Protein AF-A0AAX3ZAY8-F1 (afdb_monomer_lite)

Secondary structure (DSSP, 8-state):
------HHHHHHHHHHHHHHHHHHHHHHHHHHHH-HHHHHHTTTS-HHHHHHHHHHHHH-TTS--HHHHHHIIIIIHHHHHHHHHHHHHHHHHHHHHHHHHTT--S--

Structure (mmCIF, N/CA/C/O backbone):
data_AF-A0AAX3ZAY8-F1
#
_entry.id   AF-A0AAX3ZAY8-F1
#
loop_
_atom_site.group_PDB
_atom_site.id
_atom_site.type_symbol
_atom_site.label_atom_id
_atom_site.label_alt_id
_atom_site.label_comp_id
_atom_site.label_asym_id
_atom_site.label_entity_id
_atom_site.label_seq_id
_atom_site.pdbx_PDB_ins_code
_atom_site.Cartn_x
_atom_site.Cartn_y
_atom_site.Cartn_z
_atom_site.occupancy
_atom_site.B_iso_or_equiv
_atom_site.auth_seq_id
_atom_site.auth_comp_id
_atom_site.auth_asym_id
_atom_site.auth_atom_id
_atom_site.pdbx_PDB_model_num
ATOM 1 N N . MET A 1 1 ? -13.758 12.996 41.500 1.00 39.00 1 MET A N 1
ATOM 2 C CA . MET A 1 1 ? -14.448 12.562 40.271 1.00 39.00 1 MET A CA 1
ATOM 3 C C . MET A 1 1 ? -13.373 12.350 39.227 1.00 39.00 1 MET A C 1
ATOM 5 O O . MET A 1 1 ? -12.656 13.285 38.903 1.00 39.00 1 MET A O 1
ATOM 9 N N . SER A 1 2 ? -13.135 11.085 38.893 1.00 45.31 2 SER A N 1
ATOM 10 C CA . SER A 1 2 ? -12.084 10.637 37.980 1.00 45.31 2 SER A CA 1
ATOM 11 C C . SER A 1 2 ? -12.571 10.858 36.553 1.00 45.31 2 SER A C 1
ATOM 13 O O . SER A 1 2 ? -13.205 9.972 35.984 1.00 45.31 2 SER A O 1
ATOM 15 N N . GLU A 1 3 ? -12.333 12.048 36.005 1.00 51.12 3 GLU A N 1
ATOM 16 C CA . GLU A 1 3 ? -12.642 12.336 34.606 1.00 51.12 3 GLU A CA 1
ATOM 17 C C . GLU A 1 3 ? -11.683 11.516 33.732 1.00 51.12 3 GLU A C 1
ATOM 19 O O . GLU A 1 3 ? -10.467 11.724 33.715 1.00 51.12 3 GLU A O 1
ATOM 24 N N . ASN A 1 4 ? -12.251 10.511 33.080 1.00 51.59 4 ASN A N 1
ATOM 25 C CA . ASN A 1 4 ? -11.595 9.522 32.247 1.00 51.59 4 ASN A CA 1
ATOM 26 C C . ASN A 1 4 ? -10.958 10.204 31.018 1.00 51.59 4 ASN A C 1
ATOM 28 O O . ASN A 1 4 ? -11.603 10.363 29.989 1.00 51.59 4 ASN A O 1
ATOM 32 N N . ARG A 1 5 ? -9.695 10.639 31.128 1.00 52.94 5 ARG A N 1
ATOM 33 C CA . ARG A 1 5 ? -8.907 11.291 30.057 1.00 52.94 5 ARG A CA 1
ATOM 34 C C . ARG A 1 5 ? -8.195 10.279 29.136 1.00 52.94 5 ARG A C 1
ATOM 36 O O . ARG A 1 5 ? -7.112 10.546 28.632 1.00 52.94 5 ARG A O 1
ATOM 43 N N . LEU A 1 6 ? -8.777 9.091 28.986 1.00 55.34 6 LEU A N 1
ATOM 44 C CA . LEU A 1 6 ? -8.315 8.013 28.106 1.00 55.34 6 LEU A CA 1
ATOM 45 C C . LEU A 1 6 ? -8.835 8.045 26.638 1.00 55.34 6 LEU A C 1
ATOM 47 O O . LEU A 1 6 ? -8.217 7.346 25.838 1.00 55.34 6 LEU A O 1
ATOM 51 N N . PRO A 1 7 ? -9.877 8.813 26.226 1.00 57.09 7 PRO A N 1
ATOM 52 C CA . PRO A 1 7 ? -10.376 8.775 24.840 1.00 57.09 7 PRO A CA 1
ATOM 53 C C . PRO A 1 7 ? -9.385 9.294 23.784 1.00 57.09 7 PRO A C 1
ATOM 55 O O . PRO A 1 7 ? -9.163 8.623 22.783 1.00 57.09 7 PRO A O 1
ATOM 58 N N . ASP A 1 8 ? -8.724 10.432 24.031 1.00 60.72 8 ASP A N 1
ATOM 59 C CA . ASP A 1 8 ? -7.884 11.101 23.016 1.00 60.72 8 ASP A CA 1
ATOM 60 C C . ASP A 1 8 ? -6.676 10.264 22.566 1.00 60.72 8 ASP A C 1
ATOM 62 O O . ASP A 1 8 ? -6.261 10.318 21.411 1.00 60.72 8 ASP A O 1
ATOM 66 N N . TYR A 1 9 ? -6.091 9.461 23.461 1.00 65.44 9 TYR A N 1
ATOM 67 C CA . TYR A 1 9 ? -4.907 8.670 23.117 1.00 65.44 9 TYR A CA 1
ATOM 68 C C . TYR A 1 9 ? -5.226 7.581 22.087 1.00 65.44 9 TYR A C 1
ATOM 70 O O . TYR A 1 9 ? -4.458 7.366 21.151 1.00 65.44 9 TYR A O 1
ATOM 78 N N . LEU A 1 10 ? -6.371 6.914 22.239 1.00 67.88 10 LEU A N 1
ATOM 79 C CA . LEU A 1 10 ? -6.812 5.879 21.307 1.00 67.88 10 LEU A CA 1
ATOM 80 C C . LEU A 1 10 ? -7.098 6.460 19.919 1.00 67.88 10 LEU A C 1
ATOM 82 O O . LEU A 1 10 ? -6.737 5.826 18.928 1.00 67.88 10 LEU A O 1
ATOM 86 N N . ASP A 1 11 ? -7.661 7.664 19.844 1.00 73.69 11 ASP A N 1
ATOM 87 C CA . ASP A 1 11 ? -7.956 8.331 18.573 1.00 73.69 11 ASP A CA 1
ATOM 88 C C . ASP A 1 11 ? -6.677 8.768 17.845 1.00 73.69 11 ASP A C 1
ATOM 90 O O . ASP A 1 11 ? -6.532 8.546 16.641 1.00 73.69 11 ASP A O 1
ATOM 94 N N . HIS A 1 12 ? -5.689 9.304 18.567 1.00 77.88 12 HIS A N 1
ATOM 95 C CA . HIS A 1 12 ? -4.408 9.688 17.965 1.00 77.88 12 HIS A CA 1
ATOM 96 C C . HIS A 1 12 ? -3.610 8.491 17.441 1.00 77.88 12 HIS A C 1
ATOM 98 O O . HIS A 1 12 ? -2.998 8.580 16.373 1.00 77.88 12 HIS A O 1
ATOM 104 N N . ILE A 1 13 ? -3.619 7.366 18.162 1.00 81.12 13 ILE A N 1
ATOM 105 C CA . ILE A 1 13 ? -2.938 6.144 17.717 1.00 81.12 13 ILE A CA 1
ATOM 106 C C . ILE A 1 13 ? -3.626 5.566 16.480 1.00 81.12 13 ILE A C 1
ATOM 108 O O . ILE A 1 13 ? -2.943 5.221 15.515 1.00 81.12 13 ILE A O 1
ATOM 112 N N . GLN A 1 14 ? -4.959 5.524 16.458 1.00 77.62 14 GLN A N 1
ATOM 113 C CA . GLN A 1 14 ? -5.709 5.101 15.272 1.00 77.62 14 GLN A CA 1
ATOM 114 C C . GLN A 1 14 ? -5.383 5.983 14.065 1.00 77.62 14 GLN A C 1
ATOM 116 O O . GLN A 1 14 ? -5.060 5.471 12.992 1.00 77.62 14 GLN A O 1
ATOM 121 N N . GLN A 1 15 ? -5.380 7.304 14.249 1.00 80.38 15 GLN A N 1
ATOM 122 C CA . GLN A 1 15 ? -5.056 8.241 13.180 1.00 80.38 15 GLN A CA 1
ATOM 123 C C . GLN A 1 15 ? -3.618 8.057 12.673 1.00 80.38 15 GLN A C 1
ATOM 125 O O . GLN A 1 15 ? -3.391 8.061 11.464 1.00 80.38 15 GLN A O 1
ATOM 130 N N . ALA A 1 16 ? -2.650 7.835 13.566 1.00 84.50 16 ALA A N 1
ATOM 131 C CA . ALA A 1 16 ? -1.265 7.566 13.184 1.00 84.50 16 ALA A CA 1
ATOM 132 C C . ALA A 1 16 ? -1.120 6.264 12.374 1.00 84.50 16 ALA A C 1
ATOM 134 O O . ALA A 1 16 ? -0.404 6.238 11.367 1.00 84.50 16 ALA A O 1
ATOM 135 N N . VAL A 1 17 ? -1.822 5.197 12.770 1.00 83.19 17 VAL A N 1
ATOM 136 C CA . VAL A 1 17 ? -1.839 3.921 12.033 1.00 83.19 17 VAL A CA 1
ATOM 137 C C . VAL A 1 17 ? -2.454 4.104 10.646 1.00 83.19 17 VAL A C 1
ATOM 139 O O . VAL A 1 17 ? -1.849 3.699 9.653 1.00 83.19 17 VAL A O 1
ATOM 142 N N . ILE A 1 18 ? -3.602 4.779 10.550 1.00 81.88 18 ILE A N 1
ATOM 143 C CA . ILE A 1 18 ? -4.272 5.057 9.271 1.00 81.88 18 ILE A CA 1
ATOM 144 C C . ILE A 1 18 ? -3.359 5.866 8.343 1.00 81.88 18 ILE A C 1
ATOM 146 O O . ILE A 1 18 ? -3.197 5.516 7.174 1.00 81.88 18 ILE A O 1
ATOM 150 N N . MET A 1 19 ? -2.713 6.914 8.859 1.00 85.75 19 MET A N 1
ATOM 151 C CA . MET A 1 19 ? -1.770 7.716 8.075 1.00 85.75 19 MET A CA 1
ATOM 152 C C . MET A 1 19 ? -0.586 6.883 7.578 1.00 85.75 19 MET A C 1
ATOM 154 O O . MET A 1 19 ? -0.185 7.018 6.423 1.00 85.75 19 MET A O 1
ATOM 158 N N . SER A 1 20 ? -0.060 5.989 8.415 1.00 87.56 20 SER A N 1
ATOM 159 C CA . SER A 1 20 ? 1.050 5.106 8.037 1.00 87.56 20 SER A CA 1
ATOM 160 C C . SER A 1 20 ? 0.649 4.161 6.899 1.00 87.56 20 SER A C 1
ATOM 162 O O . SER A 1 20 ? 1.386 4.004 5.926 1.00 87.56 20 SER A O 1
ATOM 164 N N . LEU A 1 21 ? -0.556 3.593 6.969 1.00 84.94 21 LEU A N 1
ATOM 165 C CA . LEU A 1 21 ? -1.120 2.733 5.928 1.00 84.94 21 LEU A CA 1
ATOM 166 C C . LEU A 1 21 ? -1.354 3.479 4.603 1.00 84.94 21 LEU A C 1
ATOM 168 O O . LEU A 1 21 ? -1.041 2.952 3.533 1.00 84.94 21 LEU A O 1
ATOM 172 N N . ILE A 1 22 ? -1.828 4.727 4.662 1.00 86.44 22 ILE A N 1
ATOM 173 C CA . ILE A 1 22 ? -1.974 5.588 3.476 1.00 86.44 22 ILE A CA 1
ATOM 174 C C . ILE A 1 22 ? -0.618 5.820 2.803 1.00 86.44 22 ILE A C 1
ATOM 176 O O . ILE A 1 22 ? -0.520 5.694 1.583 1.00 86.44 22 ILE A O 1
ATOM 180 N N . VAL A 1 23 ? 0.425 6.130 3.580 1.00 89.75 23 VAL A N 1
ATOM 181 C CA . VAL A 1 23 ? 1.781 6.359 3.052 1.00 89.75 23 VAL A CA 1
ATOM 182 C C . VAL A 1 23 ? 2.321 5.110 2.356 1.00 89.75 23 VAL A C 1
ATOM 184 O O . VAL A 1 23 ? 2.866 5.220 1.257 1.00 89.75 23 VAL A O 1
ATOM 187 N N . ILE A 1 24 ? 2.117 3.926 2.941 1.00 88.50 24 ILE A N 1
ATOM 188 C CA . ILE A 1 24 ? 2.518 2.651 2.327 1.00 88.50 24 ILE A CA 1
ATOM 189 C C . ILE A 1 24 ? 1.804 2.447 0.984 1.00 88.50 24 ILE A C 1
ATOM 191 O O . ILE A 1 24 ? 2.447 2.137 -0.019 1.00 88.50 24 ILE A O 1
ATOM 195 N N . GLY A 1 25 ? 0.487 2.661 0.926 1.00 88.75 25 GLY A N 1
ATOM 196 C CA . GLY A 1 25 ? -0.264 2.492 -0.321 1.00 88.75 25 GLY A CA 1
ATOM 197 C C . GLY A 1 25 ? 0.064 3.537 -1.395 1.00 88.75 25 GLY A C 1
ATOM 198 O O . GLY A 1 25 ? 0.047 3.222 -2.587 1.00 88.75 25 GLY A O 1
ATOM 199 N N . GLU A 1 26 ? 0.417 4.761 -1.000 1.00 89.94 26 GLU A N 1
ATOM 200 C CA . GLU A 1 26 ? 0.911 5.793 -1.918 1.00 89.94 26 GLU A CA 1
ATOM 201 C C . GLU A 1 26 ? 2.287 5.418 -2.492 1.00 89.94 26 GLU A C 1
ATOM 203 O O . GLU A 1 26 ? 2.502 5.529 -3.699 1.00 89.94 26 GLU A O 1
ATOM 208 N N . ALA A 1 27 ? 3.198 4.906 -1.657 1.00 89.88 27 ALA A N 1
ATOM 209 C CA . ALA A 1 27 ? 4.498 4.412 -2.106 1.00 89.88 27 ALA A CA 1
ATOM 210 C C . ALA A 1 27 ? 4.343 3.243 -3.092 1.00 89.88 27 ALA A C 1
ATOM 212 O O . ALA A 1 27 ? 4.915 3.283 -4.180 1.00 89.88 27 ALA A O 1
ATOM 213 N N . ALA A 1 28 ? 3.495 2.262 -2.769 1.00 88.94 28 ALA A N 1
ATOM 214 C CA . ALA A 1 28 ? 3.188 1.149 -3.665 1.00 88.94 28 ALA A CA 1
ATOM 215 C C . ALA A 1 28 ? 2.616 1.624 -5.012 1.00 88.94 28 ALA A C 1
ATOM 217 O O . ALA A 1 28 ? 2.995 1.111 -6.060 1.00 88.94 28 ALA A O 1
ATOM 218 N N . THR A 1 29 ? 1.741 2.634 -4.998 1.00 89.38 29 THR A N 1
ATOM 219 C CA . THR A 1 29 ? 1.170 3.207 -6.228 1.00 89.38 29 THR A CA 1
ATOM 220 C C . THR A 1 29 ? 2.247 3.847 -7.101 1.00 89.38 29 THR A C 1
ATOM 222 O O . THR A 1 29 ? 2.269 3.608 -8.304 1.00 89.38 29 THR A O 1
ATOM 225 N N . LYS A 1 30 ? 3.182 4.596 -6.508 1.00 92.06 30 LYS A N 1
ATOM 226 C CA . LYS A 1 30 ? 4.298 5.202 -7.251 1.00 92.06 30 LYS A CA 1
ATOM 227 C C . LYS A 1 30 ? 5.225 4.164 -7.874 1.00 92.06 30 LYS A C 1
ATOM 229 O O . LYS A 1 30 ? 5.657 4.365 -9.003 1.00 92.06 30 LYS A O 1
ATOM 234 N N . VAL A 1 31 ? 5.509 3.069 -7.167 1.00 89.06 31 VAL A N 1
ATOM 235 C CA . VAL A 1 31 ? 6.314 1.966 -7.717 1.00 89.06 31 VAL A CA 1
ATOM 236 C C . VAL A 1 31 ? 5.588 1.325 -8.898 1.00 89.06 31 VAL A C 1
ATOM 238 O O . VAL A 1 31 ? 6.181 1.172 -9.957 1.00 89.06 31 VAL A O 1
ATOM 241 N N . MET A 1 32 ? 4.288 1.043 -8.766 1.00 89.69 32 MET A N 1
ATOM 242 C CA . MET A 1 32 ? 3.485 0.501 -9.869 1.00 89.69 32 MET A CA 1
ATOM 243 C C . MET A 1 32 ? 3.433 1.413 -11.094 1.00 89.69 32 MET A C 1
ATOM 245 O O . MET A 1 32 ? 3.460 0.917 -12.215 1.00 89.69 32 MET A O 1
ATOM 249 N N . ASP A 1 33 ? 3.298 2.723 -10.890 1.00 90.25 33 ASP A N 1
ATOM 250 C CA . ASP A 1 33 ? 3.145 3.675 -11.990 1.00 90.25 33 ASP A CA 1
ATOM 251 C C . ASP A 1 33 ? 4.506 4.028 -12.636 1.00 90.25 33 ASP A C 1
ATOM 253 O O . ASP A 1 33 ? 4.550 4.352 -13.822 1.00 90.25 33 ASP A O 1
ATOM 257 N N . GLY A 1 34 ? 5.607 3.976 -11.874 1.00 89.81 34 GLY A N 1
ATOM 258 C CA . GLY A 1 34 ? 6.957 4.328 -12.335 1.00 89.81 34 GLY A CA 1
ATOM 259 C C . GLY A 1 34 ? 7.821 3.156 -12.811 1.00 89.81 34 GLY A C 1
ATOM 260 O O . GLY A 1 34 ? 8.694 3.366 -13.646 1.00 89.81 34 GLY A O 1
ATOM 261 N N . TYR A 1 35 ? 7.574 1.944 -12.307 1.00 87.94 35 TYR A N 1
ATOM 262 C CA . TYR A 1 35 ? 8.392 0.746 -12.538 1.00 87.94 35 TYR A CA 1
ATOM 263 C C . TYR A 1 35 ? 7.488 -0.461 -12.825 1.00 87.94 35 TYR A C 1
ATOM 265 O O . TYR A 1 35 ? 7.387 -1.415 -12.048 1.00 87.94 35 TYR A O 1
ATOM 273 N N . VAL A 1 36 ? 6.764 -0.398 -13.943 1.00 86.81 36 VAL A N 1
ATOM 274 C CA . VAL A 1 36 ? 5.745 -1.397 -14.298 1.00 86.81 36 VAL A CA 1
ATOM 275 C C . VAL A 1 36 ? 6.369 -2.785 -14.450 1.00 86.81 36 VAL A C 1
ATOM 277 O O . VAL A 1 36 ? 5.828 -3.753 -13.917 1.00 86.81 36 VAL A O 1
ATOM 280 N N . GLU A 1 37 ? 7.506 -2.879 -15.130 1.00 87.44 37 GLU A N 1
ATOM 281 C CA . GLU A 1 37 ? 8.248 -4.116 -15.380 1.00 87.44 37 GLU A CA 1
ATOM 282 C C . GLU A 1 37 ? 8.670 -4.785 -14.064 1.00 87.44 37 GLU A C 1
ATOM 284 O O . GLU A 1 37 ? 8.415 -5.973 -13.865 1.00 87.44 37 GLU A O 1
ATOM 289 N N . PHE A 1 38 ? 9.187 -3.997 -13.118 1.00 87.06 38 PHE A N 1
ATOM 290 C CA . PHE A 1 38 ? 9.567 -4.457 -11.781 1.00 87.06 38 PHE A CA 1
ATOM 291 C C . PHE A 1 38 ? 8.369 -5.026 -11.011 1.00 87.06 38 PHE A C 1
ATOM 293 O O . PHE A 1 38 ? 8.418 -6.120 -10.450 1.00 87.06 38 PHE A O 1
ATOM 300 N N . THR A 1 39 ? 7.226 -4.333 -11.035 1.00 86.62 39 THR A N 1
ATOM 301 C CA . THR A 1 39 ? 6.016 -4.851 -10.369 1.00 86.62 39 THR A CA 1
ATOM 302 C C . THR A 1 39 ? 5.427 -6.094 -11.034 1.00 86.62 39 THR A C 1
ATOM 304 O O . THR A 1 39 ? 4.718 -6.853 -10.371 1.00 86.62 39 THR A O 1
ATOM 307 N N . GLN A 1 40 ? 5.698 -6.322 -12.323 1.00 87.12 40 GLN A N 1
ATOM 308 C CA . GLN A 1 40 ? 5.323 -7.562 -13.007 1.00 87.12 40 GLN A CA 1
ATOM 309 C C . GLN A 1 40 ? 6.252 -8.719 -12.629 1.00 87.12 40 GLN A C 1
ATOM 311 O O . GLN A 1 40 ? 5.765 -9.839 -12.468 1.00 87.12 40 GLN A O 1
ATOM 316 N N . ALA A 1 41 ? 7.550 -8.453 -12.455 1.00 86.88 41 ALA A N 1
ATOM 317 C CA . ALA A 1 41 ? 8.516 -9.429 -11.954 1.00 86.88 41 ALA A CA 1
ATOM 318 C C . ALA A 1 41 ? 8.201 -9.848 -10.504 1.00 86.88 41 ALA A C 1
ATOM 320 O O . ALA A 1 41 ? 8.239 -11.034 -10.184 1.00 86.88 41 ALA A O 1
ATOM 321 N N . HIS A 1 42 ? 7.769 -8.898 -9.669 1.00 86.75 42 HIS A N 1
ATOM 322 C CA . HIS A 1 42 ? 7.375 -9.115 -8.272 1.00 86.75 42 HIS A CA 1
ATOM 323 C C . HIS A 1 42 ? 5.854 -9.177 -8.080 1.00 86.75 42 HIS A C 1
ATOM 325 O O . HIS A 1 42 ? 5.273 -8.433 -7.284 1.00 86.75 42 HIS A O 1
ATOM 331 N N . ALA A 1 43 ? 5.176 -10.045 -8.836 1.00 84.69 43 ALA A N 1
ATOM 332 C CA . ALA A 1 43 ? 3.717 -10.202 -8.766 1.00 84.69 43 ALA A CA 1
ATOM 333 C C . ALA A 1 43 ? 3.216 -10.890 -7.476 1.00 84.69 43 ALA A C 1
ATOM 335 O O . ALA A 1 43 ? 2.014 -10.890 -7.199 1.00 84.69 43 ALA A O 1
ATOM 336 N N . ASP A 1 44 ? 4.123 -11.488 -6.704 1.00 84.38 44 ASP A N 1
ATOM 337 C CA . ASP A 1 44 ? 3.893 -12.064 -5.377 1.00 84.38 44 ASP A CA 1
ATOM 338 C C . ASP A 1 44 ? 3.663 -10.992 -4.302 1.00 84.38 44 ASP A C 1
ATOM 340 O O . ASP A 1 44 ? 2.957 -11.240 -3.316 1.00 84.38 44 ASP A O 1
ATOM 344 N N . VAL A 1 45 ? 4.199 -9.788 -4.522 1.00 86.19 45 VAL A N 1
ATOM 345 C CA . VAL A 1 45 ? 3.912 -8.626 -3.688 1.00 86.19 45 VAL A CA 1
ATOM 346 C C . VAL A 1 45 ? 2.553 -8.042 -4.072 1.00 86.19 45 VAL A C 1
ATOM 348 O O . VAL A 1 45 ? 2.279 -7.743 -5.239 1.00 86.19 45 VAL A O 1
ATOM 351 N N . PRO A 1 46 ? 1.657 -7.812 -3.103 1.00 85.19 46 PRO A N 1
ATOM 352 C CA . PRO A 1 46 ? 0.286 -7.440 -3.410 1.00 85.19 46 PRO A CA 1
ATOM 353 C C . PRO A 1 46 ? 0.108 -5.924 -3.630 1.00 85.19 46 PRO A C 1
ATOM 355 O O . PRO A 1 46 ? -0.672 -5.247 -2.948 1.00 85.19 46 PRO A O 1
ATOM 358 N N . TRP A 1 47 ? 0.794 -5.379 -4.638 1.00 86.94 47 TRP A N 1
ATOM 359 C CA . TRP A 1 47 ? 0.828 -3.947 -4.974 1.00 86.94 47 TRP A CA 1
ATOM 360 C C . TRP A 1 47 ? -0.559 -3.314 -5.146 1.00 86.94 47 TRP A C 1
ATOM 362 O O . TRP A 1 47 ? -0.869 -2.264 -4.576 1.00 86.94 47 TRP A O 1
ATOM 372 N N . ARG A 1 48 ? -1.439 -3.993 -5.893 1.00 85.38 48 ARG A N 1
ATOM 373 C CA . ARG A 1 48 ? -2.812 -3.527 -6.157 1.00 85.38 48 ARG A CA 1
ATOM 374 C C . ARG A 1 48 ? -3.633 -3.405 -4.881 1.00 85.38 48 ARG A C 1
ATOM 376 O O . ARG A 1 48 ? -4.412 -2.464 -4.738 1.00 85.38 48 ARG A O 1
ATOM 383 N N . SER A 1 49 ? -3.460 -4.337 -3.954 1.00 84.62 49 SER A N 1
ATOM 384 C CA . SER A 1 49 ? -4.174 -4.314 -2.683 1.00 84.62 49 SER A CA 1
ATOM 385 C C . SER A 1 49 ? -3.686 -3.177 -1.788 1.00 84.62 49 SER A C 1
ATOM 387 O O . SER A 1 49 ? -4.518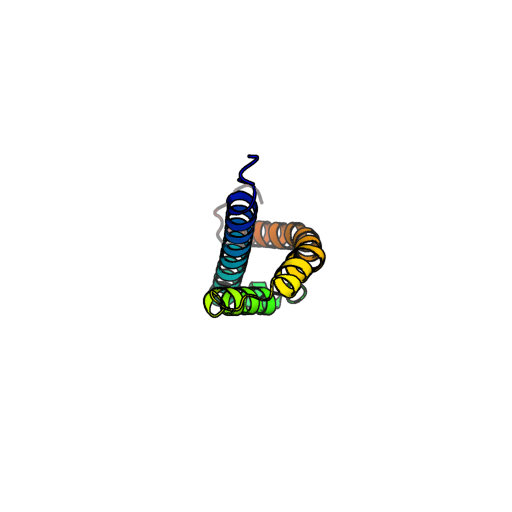 -2.515 -1.174 1.00 84.62 49 SER A O 1
ATOM 389 N N . MET A 1 50 ? -2.386 -2.854 -1.800 1.00 85.75 50 MET A N 1
ATOM 390 C CA . MET A 1 50 ? -1.856 -1.671 -1.105 1.00 85.75 50 MET A CA 1
ATOM 391 C C . MET A 1 50 ? -2.445 -0.362 -1.662 1.00 85.75 50 MET A C 1
ATOM 393 O O . MET A 1 50 ? -2.887 0.500 -0.898 1.00 85.75 50 MET A O 1
ATOM 397 N N . ARG A 1 51 ? -2.554 -0.239 -2.991 1.00 84.94 51 ARG A N 1
ATOM 398 C CA . ARG A 1 51 ? -3.224 0.898 -3.653 1.00 84.94 51 ARG A CA 1
ATOM 399 C C . ARG A 1 51 ? -4.711 0.991 -3.292 1.00 84.94 51 ARG A C 1
ATOM 401 O O . ARG A 1 51 ? -5.216 2.070 -2.976 1.00 84.94 51 ARG A O 1
ATOM 408 N N . ASN A 1 52 ? -5.420 -0.137 -3.311 1.00 82.81 52 ASN A N 1
ATOM 409 C CA . ASN A 1 52 ? -6.839 -0.195 -2.954 1.00 82.81 52 ASN A CA 1
ATOM 410 C C . ASN A 1 52 ? -7.077 0.174 -1.487 1.00 82.81 52 ASN A C 1
ATOM 412 O O . ASN A 1 52 ? -8.033 0.886 -1.179 1.00 82.81 52 ASN A O 1
ATOM 416 N N . MET A 1 53 ? -6.188 -0.261 -0.597 1.00 82.19 53 MET A N 1
ATOM 417 C CA . MET A 1 53 ? -6.220 0.076 0.821 1.00 82.19 53 MET A CA 1
ATOM 418 C C . MET A 1 53 ? -6.052 1.588 1.031 1.00 82.19 53 MET A C 1
ATOM 420 O O . MET A 1 53 ? -6.893 2.192 1.697 1.00 82.19 53 MET A O 1
ATOM 424 N N . ARG A 1 54 ? -5.103 2.244 0.347 1.00 82.69 54 ARG A N 1
ATOM 425 C CA . ARG A 1 54 ? -4.999 3.717 0.344 1.00 82.69 54 ARG A CA 1
ATOM 426 C C . ARG A 1 54 ? -6.282 4.394 -0.135 1.00 82.69 54 ARG A C 1
ATOM 428 O O . ARG A 1 54 ? -6.736 5.345 0.495 1.00 82.69 54 ARG A O 1
ATOM 435 N N . ASN A 1 55 ? -6.896 3.908 -1.215 1.00 78.31 55 ASN A N 1
ATOM 436 C CA . ASN A 1 55 ? -8.150 4.483 -1.717 1.00 78.31 55 ASN A CA 1
ATOM 437 C C . ASN A 1 55 ? -9.299 4.336 -0.714 1.00 78.31 55 ASN A C 1
ATOM 439 O O . ASN A 1 55 ? -10.078 5.270 -0.530 1.00 78.31 55 ASN A O 1
ATOM 443 N N . ARG A 1 56 ? -9.370 3.196 -0.021 1.00 76.31 56 ARG A N 1
ATOM 444 C CA . ARG A 1 56 ? -10.381 2.944 1.008 1.00 76.31 56 ARG A CA 1
ATOM 445 C C . ARG A 1 56 ? -10.192 3.841 2.233 1.00 76.31 56 ARG A C 1
ATOM 447 O O . ARG A 1 56 ? -11.168 4.411 2.707 1.00 76.31 56 ARG A O 1
ATOM 454 N N . MET A 1 57 ? -8.952 4.041 2.680 1.00 76.12 57 MET A N 1
ATOM 455 C CA . MET A 1 57 ? -8.630 4.952 3.789 1.00 76.12 57 MET A CA 1
ATOM 456 C C . MET A 1 57 ? -8.869 6.425 3.425 1.00 76.12 57 MET A C 1
ATOM 458 O O . MET A 1 57 ? -9.347 7.197 4.251 1.00 76.12 57 MET A O 1
ATOM 462 N N . ALA A 1 58 ? -8.587 6.818 2.178 1.00 70.56 58 ALA A N 1
ATOM 463 C CA . ALA A 1 58 ? -8.772 8.189 1.701 1.00 70.56 58 ALA A CA 1
ATOM 464 C C . ALA A 1 58 ? -10.246 8.560 1.450 1.00 70.56 58 ALA A C 1
ATOM 466 O O . ALA A 1 58 ? -10.608 9.729 1.556 1.00 70.56 58 ALA A O 1
ATOM 467 N N . HIS A 1 59 ? -11.100 7.597 1.087 1.00 68.44 59 HIS A N 1
ATOM 468 C CA . HIS A 1 59 ? -12.538 7.828 0.879 1.00 68.44 59 HIS A CA 1
ATOM 469 C C . HIS A 1 59 ? -13.387 7.570 2.130 1.00 68.44 59 HIS A C 1
ATOM 471 O O . HIS A 1 59 ? -14.518 8.043 2.203 1.00 68.44 59 HIS A O 1
ATOM 477 N N . GLY A 1 60 ? -12.856 6.842 3.113 1.00 58.22 60 GLY A N 1
ATOM 478 C CA . GLY A 1 60 ? -13.615 6.330 4.249 1.00 58.22 60 GLY A CA 1
ATOM 479 C C . GLY A 1 60 ? -13.536 7.136 5.540 1.00 58.22 60 GLY A C 1
ATOM 480 O O . GLY A 1 60 ? -13.975 6.597 6.538 1.00 58.22 60 GLY A O 1
ATOM 481 N N . TYR A 1 61 ? -13.016 8.371 5.574 1.00 54.94 61 TYR A N 1
ATOM 482 C CA . TYR A 1 61 ? -12.696 9.112 6.819 1.00 54.94 61 TYR A CA 1
ATOM 483 C C . TYR A 1 61 ? -13.826 9.192 7.879 1.00 54.94 61 TYR A C 1
ATOM 485 O O . TYR A 1 61 ? -13.535 9.411 9.048 1.00 54.94 61 TYR A O 1
ATOM 493 N N . PHE A 1 62 ? -15.097 8.981 7.507 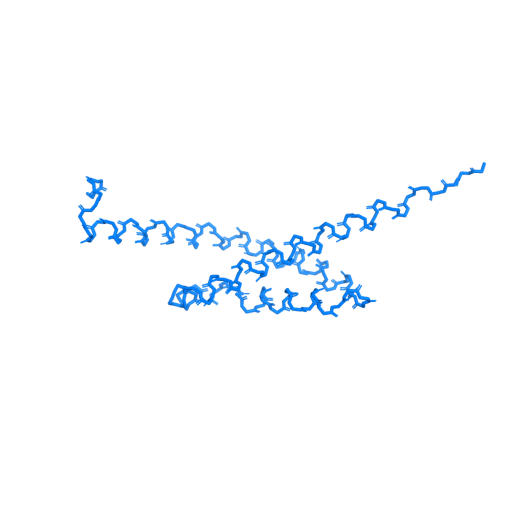1.00 52.72 62 PHE A N 1
ATOM 494 C CA . PHE A 1 62 ? -16.241 8.929 8.435 1.00 52.72 62 PHE A CA 1
ATOM 495 C C . PHE A 1 62 ? -16.778 7.518 8.745 1.00 52.72 62 PHE A C 1
ATOM 497 O O . PHE A 1 62 ? -17.565 7.378 9.674 1.00 52.72 62 PHE A O 1
ATOM 504 N N . ASP A 1 63 ? -16.377 6.491 7.994 1.00 60.47 63 ASP A N 1
ATOM 505 C CA . ASP A 1 63 ? -16.907 5.120 8.088 1.00 60.47 63 ASP A CA 1
ATOM 506 C C . ASP A 1 63 ? -15.780 4.085 7.883 1.00 60.47 63 ASP A C 1
ATOM 508 O O . ASP A 1 63 ? -15.897 3.096 7.151 1.00 60.47 63 ASP A O 1
ATOM 512 N N . ILE A 1 64 ? -14.609 4.365 8.471 1.00 65.56 64 ILE A N 1
ATOM 513 C CA . ILE A 1 64 ? -13.488 3.425 8.464 1.00 65.56 64 ILE A CA 1
ATOM 514 C C . ILE A 1 64 ? -13.881 2.254 9.356 1.00 65.56 64 ILE A C 1
ATOM 516 O O . ILE A 1 64 ? -13.931 2.372 10.578 1.00 65.56 64 ILE A O 1
ATOM 520 N N . ASN A 1 65 ? -14.115 1.099 8.741 1.00 69.56 65 ASN A N 1
ATOM 521 C CA . ASN A 1 65 ? -14.238 -0.144 9.482 1.00 69.56 65 ASN A CA 1
ATOM 522 C C . ASN A 1 65 ? -12.860 -0.511 10.065 1.00 69.56 65 ASN A C 1
ATOM 524 O O . ASN A 1 65 ? -11.986 -1.007 9.349 1.00 69.56 65 ASN A O 1
ATOM 528 N N . LEU A 1 66 ? -12.677 -0.231 11.358 1.00 71.69 66 LEU A N 1
ATOM 529 C CA . LEU A 1 66 ? -11.449 -0.497 12.111 1.00 71.69 66 LEU A CA 1
ATOM 530 C C . LEU A 1 66 ? -11.074 -1.983 12.139 1.00 71.69 66 LEU A C 1
ATOM 532 O O . LEU A 1 66 ? -9.886 -2.286 12.209 1.00 71.69 66 LEU A O 1
ATOM 536 N N . ASP A 1 67 ? -12.035 -2.900 12.008 1.00 72.38 67 ASP A N 1
ATOM 537 C CA . ASP A 1 67 ? -11.747 -4.337 11.958 1.00 72.38 67 ASP A CA 1
ATOM 538 C 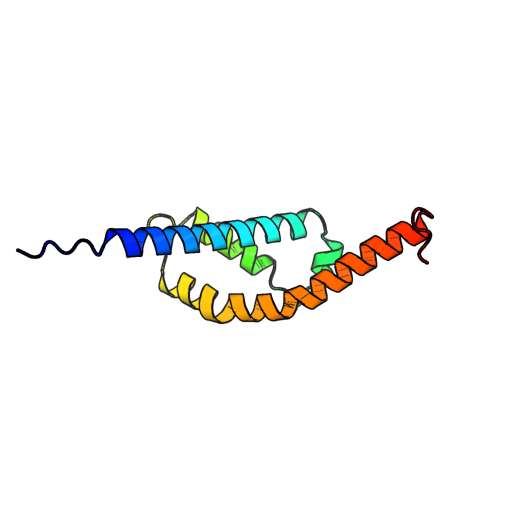C . ASP A 1 67 ? -10.947 -4.684 10.696 1.00 72.38 67 ASP A C 1
ATOM 540 O O . ASP A 1 67 ? -9.956 -5.406 10.768 1.00 72.38 67 ASP A O 1
ATOM 544 N N . VAL A 1 68 ? -11.294 -4.077 9.555 1.00 73.75 68 VAL A N 1
ATOM 545 C CA . VAL A 1 68 ? -10.554 -4.250 8.289 1.00 73.75 68 VAL A CA 1
ATOM 546 C C . VAL A 1 68 ? -9.149 -3.650 8.385 1.00 73.75 68 VAL A C 1
ATOM 548 O O . VAL A 1 68 ? -8.187 -4.195 7.839 1.00 73.75 68 VAL A O 1
ATOM 551 N N . VAL A 1 69 ? -9.007 -2.521 9.087 1.00 74.12 69 VAL A N 1
ATOM 552 C CA . VAL A 1 69 ? -7.693 -1.913 9.349 1.00 74.12 69 VAL A CA 1
ATOM 553 C C . VAL A 1 69 ? -6.839 -2.853 10.191 1.00 74.12 69 VAL A C 1
ATOM 555 O O . VAL A 1 69 ? -5.678 -3.090 9.861 1.00 74.12 69 VAL A O 1
ATOM 558 N N . TRP A 1 70 ? -7.419 -3.407 11.252 1.00 78.75 70 TRP A N 1
ATOM 559 C CA . TRP A 1 70 ? -6.725 -4.297 12.170 1.00 78.75 70 TRP A CA 1
ATOM 560 C C . TRP A 1 70 ? -6.312 -5.614 11.507 1.00 78.75 70 TRP A C 1
ATOM 562 O O . TRP A 1 70 ? -5.165 -6.027 11.657 1.00 78.75 70 TRP A O 1
ATOM 572 N N . GLU A 1 71 ? -7.188 -6.218 10.703 1.00 78.88 71 GLU A N 1
ATOM 573 C CA . GLU A 1 71 ? -6.884 -7.397 9.877 1.00 78.88 71 GLU A CA 1
ATOM 574 C C . GLU A 1 71 ? -5.722 -7.116 8.913 1.00 78.88 71 GLU A C 1
ATOM 576 O O . GLU A 1 71 ? -4.757 -7.878 8.841 1.00 78.88 71 GLU A O 1
ATOM 581 N N . THR A 1 72 ? -5.740 -5.959 8.244 1.00 77.00 72 THR A N 1
ATOM 582 C CA . THR A 1 72 ? -4.647 -5.548 7.349 1.00 77.00 72 THR A CA 1
ATOM 583 C C . THR A 1 72 ? -3.325 -5.387 8.111 1.00 77.00 72 THR A C 1
ATOM 585 O O . THR A 1 72 ? -2.264 -5.810 7.653 1.00 77.00 72 THR A O 1
ATOM 588 N N . VAL A 1 73 ? -3.350 -4.787 9.299 1.00 79.31 73 VAL A N 1
ATOM 589 C CA . VAL A 1 73 ? -2.131 -4.610 10.103 1.00 79.31 73 VAL A CA 1
ATOM 590 C C . VAL A 1 73 ? -1.596 -5.950 10.615 1.00 79.31 73 VAL A C 1
ATOM 592 O O . VAL A 1 73 ? -0.382 -6.138 10.650 1.00 79.31 73 VAL A O 1
ATOM 595 N N . GLN A 1 74 ? -2.474 -6.879 10.992 1.00 80.94 74 GLN A N 1
ATOM 596 C CA . GLN A 1 74 ? -2.081 -8.141 11.622 1.00 80.94 74 GLN A CA 1
ATOM 597 C C . GLN A 1 74 ? -1.685 -9.230 10.625 1.00 80.94 74 GLN A C 1
ATOM 599 O O . GLN A 1 74 ? -0.796 -10.022 10.922 1.00 80.94 74 GLN A O 1
ATOM 604 N N . GLU A 1 75 ? -2.317 -9.287 9.455 1.00 80.50 75 GLU A N 1
ATOM 605 C CA . GLU A 1 75 ? -2.074 -10.366 8.490 1.00 80.50 75 GLU A CA 1
ATOM 606 C C . GLU A 1 75 ? -1.212 -9.905 7.319 1.00 80.50 75 GLU A C 1
ATOM 608 O O . GLU A 1 75 ? -0.252 -10.570 6.926 1.00 80.50 75 GLU A O 1
ATOM 613 N N . TRP A 1 76 ? -1.522 -8.729 6.778 1.00 79.25 76 TRP A N 1
ATOM 614 C CA . TRP A 1 76 ? -0.892 -8.245 5.557 1.00 79.25 76 TRP A CA 1
ATOM 615 C C . TRP A 1 76 ? 0.467 -7.602 5.800 1.00 79.25 76 TRP A C 1
ATOM 617 O O . TRP A 1 76 ? 1.400 -7.823 5.028 1.00 79.25 76 TRP A O 1
ATOM 627 N N . LEU A 1 77 ? 0.604 -6.825 6.875 1.00 82.12 77 LEU A N 1
ATOM 628 C CA . LEU A 1 77 ? 1.861 -6.146 7.191 1.00 82.12 77 LEU A CA 1
ATOM 629 C C . LEU A 1 77 ? 3.020 -7.131 7.449 1.00 82.12 77 LEU A C 1
ATOM 631 O O . LEU A 1 77 ? 4.095 -6.923 6.883 1.00 82.12 77 LEU A O 1
ATOM 635 N N . PRO A 1 78 ? 2.846 -8.215 8.236 1.00 85.12 78 PRO A N 1
ATOM 636 C CA . PRO A 1 78 ? 3.913 -9.189 8.456 1.00 85.12 78 PRO A CA 1
ATOM 637 C C . PRO A 1 78 ? 4.297 -9.944 7.186 1.00 85.12 78 PRO A C 1
ATOM 639 O O . PRO A 1 78 ? 5.484 -10.152 6.944 1.00 85.12 78 PRO A O 1
ATOM 642 N N . ALA A 1 79 ? 3.315 -10.312 6.358 1.00 84.12 79 ALA A N 1
ATOM 643 C CA . ALA A 1 79 ? 3.572 -10.961 5.076 1.00 84.12 79 ALA A CA 1
ATOM 644 C C . ALA A 1 79 ? 4.387 -10.048 4.145 1.00 84.12 79 ALA A C 1
ATOM 646 O O . ALA A 1 79 ? 5.399 -10.475 3.590 1.00 84.12 79 ALA A O 1
ATOM 647 N N . LEU A 1 80 ? 4.013 -8.767 4.053 1.00 83.94 80 LEU A N 1
ATOM 648 C CA . LEU A 1 80 ? 4.751 -7.777 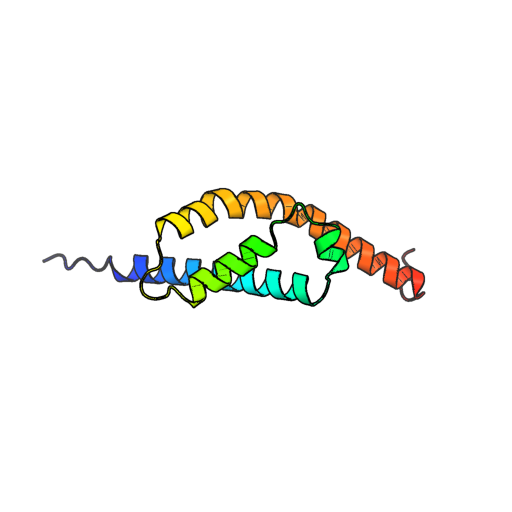3.270 1.00 83.94 80 LEU A CA 1
ATOM 649 C C . LEU A 1 80 ? 6.185 -7.598 3.789 1.00 83.94 80 LEU A C 1
ATOM 651 O O . LEU A 1 80 ? 7.131 -7.588 3.004 1.00 83.94 80 LEU A O 1
ATOM 655 N N . LEU A 1 81 ? 6.372 -7.511 5.110 1.00 86.12 81 LEU A N 1
ATOM 656 C CA . LEU A 1 81 ? 7.699 -7.391 5.722 1.00 86.12 81 LEU A CA 1
ATOM 657 C C . LEU A 1 81 ? 8.615 -8.582 5.418 1.00 86.12 81 LEU A C 1
ATOM 659 O O . LEU A 1 81 ? 9.830 -8.399 5.384 1.00 86.12 81 LEU A O 1
ATOM 663 N N . GLN A 1 82 ? 8.066 -9.777 5.187 1.00 86.62 82 GLN A N 1
ATOM 664 C CA . GLN A 1 82 ? 8.863 -10.936 4.775 1.00 86.62 82 GLN A CA 1
ATOM 665 C C . GLN A 1 82 ? 9.272 -10.896 3.299 1.00 86.62 82 GLN A C 1
ATOM 667 O O . GLN A 1 82 ? 10.327 -11.425 2.961 1.00 86.62 82 GLN A O 1
ATOM 672 N N . GLN A 1 83 ? 8.481 -10.257 2.436 1.00 83.88 83 GLN A N 1
ATOM 673 C CA . GLN A 1 83 ? 8.768 -10.148 1.001 1.00 83.88 83 GLN A CA 1
ATOM 674 C C . GLN A 1 83 ? 9.742 -9.001 0.683 1.00 83.88 83 GLN A C 1
ATOM 676 O O . GLN A 1 83 ? 10.599 -9.131 -0.190 1.00 83.88 83 GLN A O 1
ATOM 681 N N . LEU A 1 84 ? 9.661 -7.890 1.424 1.00 84.94 84 LEU A N 1
ATOM 682 C CA . LEU A 1 84 ? 10.446 -6.675 1.164 1.00 84.94 84 LEU A CA 1
ATOM 683 C C . LEU A 1 84 ? 11.975 -6.864 1.087 1.00 84.94 84 LEU A C 1
ATOM 685 O O . LEU A 1 84 ? 12.587 -6.192 0.260 1.00 84.94 84 LEU A O 1
ATOM 689 N N . PRO A 1 85 ? 12.631 -7.717 1.901 1.00 87.69 85 PRO A N 1
ATOM 690 C CA . PRO A 1 85 ? 14.075 -7.901 1.809 1.00 87.69 85 PRO A CA 1
ATOM 691 C C . PRO A 1 85 ? 14.529 -8.446 0.455 1.00 87.69 85 PRO A C 1
ATOM 693 O O . PRO A 1 85 ? 15.534 -7.963 -0.055 1.00 87.69 85 PRO A O 1
ATOM 696 N N . ALA A 1 86 ? 13.788 -9.402 -0.116 1.00 84.62 86 ALA A N 1
ATOM 697 C CA . ALA A 1 86 ? 14.104 -9.985 -1.418 1.00 84.62 86 ALA A CA 1
ATOM 698 C C . ALA A 1 86 ? 13.904 -8.952 -2.533 1.00 84.62 86 ALA A C 1
ATOM 700 O O . ALA A 1 86 ? 14.823 -8.681 -3.291 1.00 84.62 86 ALA A O 1
ATOM 701 N N . VAL A 1 87 ? 12.754 -8.271 -2.532 1.00 86.31 87 VAL A N 1
ATOM 702 C CA . VAL A 1 87 ? 12.448 -7.212 -3.509 1.00 86.31 87 VAL A CA 1
ATOM 703 C C . VAL A 1 87 ? 13.461 -6.066 -3.459 1.00 86.31 87 VAL A C 1
ATOM 705 O O . VAL A 1 87 ? 13.819 -5.507 -4.489 1.00 86.31 87 VAL A O 1
ATOM 708 N N . ARG A 1 88 ? 13.957 -5.707 -2.269 1.00 86.69 88 ARG A N 1
ATOM 709 C CA . ARG A 1 88 ? 15.003 -4.685 -2.137 1.00 86.69 88 ARG A CA 1
ATOM 710 C C . ARG A 1 88 ? 16.344 -5.154 -2.703 1.00 86.69 88 ARG A C 1
ATOM 712 O O . ARG A 1 88 ? 17.022 -4.351 -3.322 1.00 86.69 88 ARG A O 1
ATOM 719 N N . GLN A 1 89 ? 16.729 -6.407 -2.460 1.00 85.00 89 GLN A N 1
ATOM 720 C CA . GLN A 1 89 ? 17.975 -6.951 -3.007 1.00 85.00 89 GLN A CA 1
ATOM 721 C C . GLN A 1 89 ? 17.937 -6.986 -4.533 1.00 85.00 89 GLN A C 1
ATOM 723 O O . GLN A 1 89 ? 18.877 -6.511 -5.156 1.00 85.00 89 GLN A O 1
ATOM 728 N N . ASP A 1 90 ? 16.825 -7.437 -5.113 1.00 83.56 90 ASP A N 1
ATOM 729 C CA . ASP A 1 90 ? 16.667 -7.478 -6.567 1.00 83.56 90 ASP A CA 1
ATOM 730 C C . ASP A 1 90 ? 16.709 -6.063 -7.178 1.00 83.56 90 ASP A C 1
ATOM 732 O O . ASP A 1 90 ? 17.353 -5.858 -8.203 1.00 83.56 90 ASP A O 1
ATOM 736 N N . ALA A 1 91 ? 16.129 -5.058 -6.507 1.00 81.69 91 ALA A N 1
ATOM 737 C CA . ALA A 1 91 ? 16.248 -3.658 -6.927 1.00 81.69 91 ALA A CA 1
ATOM 738 C C . ALA A 1 91 ? 17.692 -3.117 -6.840 1.00 81.69 91 ALA A C 1
ATOM 740 O O . ALA A 1 91 ? 18.145 -2.418 -7.745 1.00 81.69 91 ALA A O 1
ATOM 741 N N . ASP A 1 92 ? 18.425 -3.445 -5.769 1.00 81.81 92 ASP A N 1
ATOM 742 C CA . ASP A 1 92 ? 19.828 -3.037 -5.602 1.00 81.81 92 ASP A CA 1
ATOM 743 C C . ASP A 1 92 ? 20.735 -3.702 -6.662 1.00 81.81 92 ASP A C 1
ATOM 745 O O . ASP A 1 92 ? 21.703 -3.093 -7.132 1.00 81.81 92 ASP A O 1
ATOM 749 N N . ASP A 1 93 ? 20.435 -4.947 -7.040 1.00 76.62 93 ASP A N 1
ATOM 750 C CA . ASP A 1 93 ? 21.179 -5.706 -8.046 1.00 76.62 93 ASP A CA 1
ATOM 751 C C . ASP A 1 93 ? 20.872 -5.229 -9.479 1.00 76.62 93 ASP A C 1
ATOM 753 O O . ASP A 1 93 ? 21.800 -5.130 -10.288 1.00 76.62 9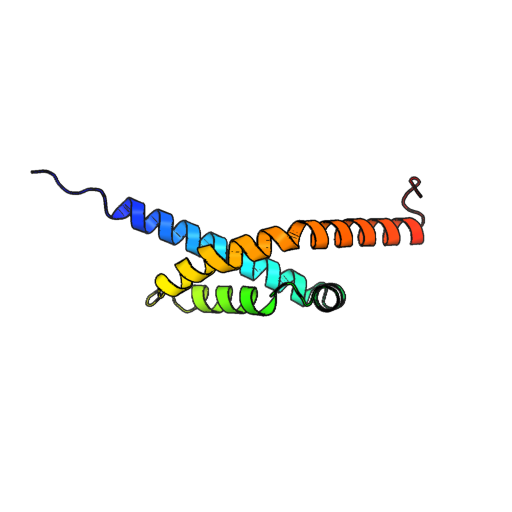3 ASP A O 1
ATOM 757 N N . GLU A 1 94 ? 19.625 -4.853 -9.788 1.00 72.12 94 GLU A N 1
ATOM 758 C CA . GLU A 1 94 ? 19.267 -4.192 -11.056 1.00 72.12 94 GLU A CA 1
ATOM 759 C C . GLU A 1 94 ? 20.008 -2.854 -11.220 1.00 72.12 94 GLU A C 1
ATOM 761 O O . GLU A 1 94 ? 20.659 -2.638 -12.245 1.00 72.12 94 GLU A O 1
ATOM 766 N N . ASP A 1 95 ? 20.018 -1.999 -10.190 1.00 71.62 95 ASP A N 1
ATOM 767 C CA . ASP A 1 95 ? 20.742 -0.716 -10.213 1.00 71.62 95 ASP A CA 1
ATOM 768 C C . ASP A 1 95 ? 22.262 -0.904 -10.387 1.00 71.62 95 ASP A C 1
ATOM 770 O O . ASP A 1 95 ? 22.946 -0.099 -11.038 1.00 71.62 95 A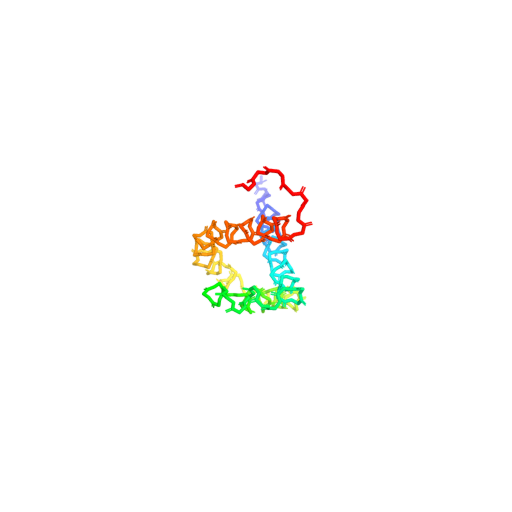SP A O 1
ATOM 774 N N . ARG A 1 96 ? 22.831 -1.966 -9.804 1.00 67.56 96 ARG A N 1
ATOM 775 C CA . ARG A 1 96 ? 24.247 -2.323 -9.996 1.00 67.56 96 ARG A CA 1
ATOM 776 C C . ARG A 1 96 ? 24.520 -2.802 -11.412 1.00 67.56 96 ARG A C 1
ATOM 778 O O . ARG A 1 96 ? 25.508 -2.365 -12.006 1.00 67.56 96 ARG A O 1
ATOM 785 N N . ASN A 1 97 ? 23.665 -3.667 -11.949 1.00 64.19 97 ASN A N 1
ATOM 786 C CA . ASN A 1 97 ? 23.830 -4.194 -13.296 1.00 64.19 97 ASN A CA 1
ATOM 787 C C . ASN A 1 97 ? 23.723 -3.074 -14.344 1.00 64.19 97 ASN A C 1
ATOM 789 O O . ASN A 1 97 ? 24.609 -2.954 -15.190 1.00 64.19 97 ASN A O 1
ATOM 793 N N . ASP A 1 98 ? 22.746 -2.174 -14.208 1.00 69.81 98 ASP A N 1
ATOM 794 C CA . ASP A 1 98 ? 22.592 -0.988 -15.061 1.00 69.81 98 ASP A CA 1
ATOM 795 C C . ASP A 1 98 ? 23.836 -0.080 -15.037 1.00 69.81 98 ASP A C 1
ATOM 797 O O . ASP A 1 98 ? 24.257 0.467 -16.064 1.00 69.81 98 ASP A O 1
ATOM 801 N N . ASN A 1 99 ? 24.458 0.086 -13.866 1.00 70.75 99 ASN A N 1
ATOM 802 C CA . ASN A 1 99 ? 25.678 0.882 -13.721 1.00 70.75 99 ASN A CA 1
ATOM 803 C C . ASN A 1 99 ? 26.928 0.182 -14.280 1.00 70.75 99 ASN A C 1
ATOM 805 O O . ASN A 1 99 ? 27.804 0.871 -14.815 1.00 70.75 99 ASN A O 1
ATOM 809 N N . CYS A 1 100 ? 27.010 -1.151 -14.208 1.00 64.25 100 CYS A N 1
ATOM 810 C CA . CYS A 1 100 ? 28.053 -1.930 -14.886 1.00 64.25 100 CYS A CA 1
ATOM 811 C C . CYS A 1 100 ? 27.891 -1.861 -16.416 1.00 64.25 100 CYS A C 1
ATOM 813 O O . CYS A 1 100 ? 28.865 -1.594 -17.119 1.00 64.25 100 CYS A O 1
ATOM 815 N N . GLU A 1 101 ? 26.672 -2.001 -16.950 1.00 67.19 101 GLU A N 1
ATOM 816 C CA . GLU A 1 101 ? 26.405 -1.909 -18.397 1.00 67.19 101 GLU A CA 1
ATOM 817 C C . GLU A 1 101 ? 26.699 -0.516 -18.972 1.00 67.19 101 GLU A C 1
ATOM 819 O O . GLU A 1 101 ? 27.128 -0.375 -20.121 1.00 67.19 101 GLU A O 1
ATOM 824 N N . ARG A 1 102 ? 26.519 0.530 -18.159 1.00 71.00 102 ARG A N 1
ATOM 825 C CA . ARG A 1 102 ? 26.863 1.914 -18.515 1.00 71.00 102 ARG A CA 1
ATOM 826 C C . ARG A 1 102 ? 28.330 2.276 -18.270 1.00 71.00 102 ARG A C 1
ATOM 828 O O . ARG A 1 102 ? 28.724 3.392 -18.613 1.00 71.00 102 ARG A O 1
ATOM 835 N N . GLY A 1 103 ? 29.129 1.368 -17.703 1.00 67.75 103 GLY A N 1
ATOM 836 C CA . GLY A 1 103 ? 30.546 1.586 -17.396 1.00 67.75 103 GLY A CA 1
ATOM 837 C C . GLY A 1 103 ? 30.794 2.666 -16.336 1.00 67.75 103 GLY A C 1
ATOM 838 O O . GLY A 1 103 ? 31.796 3.372 -16.413 1.00 67.75 103 GLY A O 1
ATOM 839 N N . ILE A 1 104 ? 29.857 2.849 -15.399 1.00 70.88 104 ILE A N 1
ATOM 840 C CA . ILE A 1 104 ? 29.899 3.894 -14.358 1.00 70.88 104 ILE A CA 1
ATOM 841 C C . ILE A 1 104 ? 30.487 3.354 -13.036 1.00 70.88 104 ILE A C 1
ATOM 843 O O . ILE A 1 104 ? 30.971 4.140 -12.224 1.00 70.88 104 ILE A O 1
ATOM 847 N N . SER A 1 105 ? 30.477 2.033 -12.820 1.00 58.00 105 SER A N 1
ATOM 848 C CA . SER A 1 105 ? 31.016 1.370 -11.621 1.00 58.00 105 SER A CA 1
ATOM 849 C C . SER A 1 105 ? 32.301 0.588 -11.928 1.00 58.00 105 SER A C 1
ATOM 851 O O . SER A 1 105 ? 32.318 -0.191 -12.876 1.00 58.00 105 SER A O 1
ATOM 853 N N . ASP A 1 106 ? 33.343 0.764 -11.105 1.00 60.84 106 ASP A N 1
ATOM 854 C CA . ASP A 1 106 ? 34.606 -0.007 -11.155 1.00 60.84 106 ASP A CA 1
ATOM 855 C C . ASP A 1 106 ? 34.528 -1.341 -10.378 1.00 60.84 106 ASP A C 1
ATOM 857 O O . ASP A 1 106 ? 35.479 -2.116 -10.392 1.00 60.84 106 ASP A O 1
ATOM 861 N N . ASP A 1 107 ? 33.416 -1.593 -9.677 1.00 59.44 107 ASP A N 1
ATOM 862 C CA . ASP A 1 107 ? 33.203 -2.751 -8.787 1.00 59.44 107 ASP A CA 1
ATOM 863 C C . ASP A 1 107 ? 32.438 -3.894 -9.493 1.00 59.44 107 ASP A C 1
ATOM 865 O O . ASP A 1 107 ? 31.639 -4.605 -8.879 1.00 59.44 107 ASP A O 1
ATOM 869 N N . CYS A 1 108 ? 32.656 -4.025 -10.807 1.00 55.78 108 CYS A N 1
ATOM 870 C CA . CYS A 1 108 ? 32.360 -5.235 -11.572 1.00 55.78 108 CYS A CA 1
ATOM 871 C C . CYS A 1 108 ? 33.614 -6.149 -11.522 1.00 55.78 108 CYS A C 1
ATOM 873 O O . CYS A 1 108 ? 33.443 -7.373 -11.357 1.00 55.78 108 CYS A O 1
#

Sequence (108 aa):
MSENRLPDYLDHIQQAVIMSLIVIGEAATKVMDGYVEFTQAHADVPWRSMRNMRNRMAHGYFDINLDVVWETVQEWLPALLQQLPAVRQDADDEDRNDNCERGISDDC

InterPro domains:
  IPR008201 Ribonuclease HepT-like [PF01934] (12-85)

Foldseek 3Di:
DPPPPPPVVVVVVLVVLLVVLLVQLVVLVCCCVPPVVLCVVVVVQPSVVSVVSNVCSVVQVPPPPVVVSVCCVPPVVVVNVVCVVVSVVVVVVVVVVVCVVVVNDPPD

Radius of gyration: 19.11 Å; chains: 1; bounding box: 52×25×59 Å

pLDDT: mean 77.03, std 11.77, range [39.0, 92.06]

Organism: NCBI:txid158836